Protein AF-A0A1U7ZTE2-F1 (afdb_monomer)

Organism: Nelumbo nucifera (NCBI:txid4432)

InterPro domains:
  IPR000877 Proteinase inhibitor I12, Bowman-Birk [PF00228] (48-67)
  IPR000877 Proteinase inhibitor I12, Bowman-Birk [PF00228] (74-97)
  IPR000877 Proteinase inhibitor I12, Bowman-Birk [SM00269] (48-101)
  IPR000877 Proteinase inhibitor I12, Bowman-Birk [cd00023] (48-101)
  IPR035995 Bowman-Birk type proteinase inhibitor [G3DSA:2.10.69.10] (40-112)
  IPR035995 Bowman-Birk type proteinase inhibitor [SSF57247] (46-107)

Radius of gyration: 23.49 Å; Cα contacts (8 Å, |Δi|>4): 127; chains: 1; bounding box: 62×50×37 Å

Mean predicted aligned error: 17.31 Å

Foldseek 3Di:
DPPVVVVVVVVVVVVVVVVDDDPDDDDPVVVCVVVVNDPDPPPQLPQAAADKDWDPDVLIKIFGPDWDLDHGPPQPDKDWDPDVSITIGRPDIDSDHGHHSPPPPVPPPDPDPPD

Secondary structure (DSSP, 8-state):
-HHHHHHHHHHHHHHHHHHS-------HHHHHHHHT-------------SSEEE-SSSS--EEE---BSS--TT-S-EEEESSSS-EEEE--EESS-PPP-----S--TTS-S--

Structure (mmCIF, N/CA/C/O backbone):
data_AF-A0A1U7ZTE2-F1
#
_entry.id   AF-A0A1U7ZTE2-F1
#
loop_
_atom_site.group_PDB
_atom_site.id
_atom_site.type_symbol
_atom_site.label_atom_id
_atom_site.label_alt_id
_atom_site.label_comp_id
_atom_site.label_asym_id
_atom_site.label_entity_id
_atom_site.label_seq_id
_atom_site.pdbx_PDB_ins_code
_atom_site.Cartn_x
_atom_site.Cartn_y
_atom_site.Cartn_z
_atom_site.occupancy
_atom_site.B_iso_or_equiv
_atom_site.auth_seq_id
_atom_site.auth_comp_id
_atom_site.auth_asym_id
_atom_site.auth_atom_id
_atom_site.pdbx_PDB_model_num
ATOM 1 N N . MET A 1 1 ? -31.830 37.481 14.692 1.00 47.06 1 MET A N 1
ATOM 2 C CA . MET A 1 1 ? -32.457 37.438 13.348 1.00 47.06 1 MET A CA 1
ATOM 3 C C . MET A 1 1 ? -31.486 37.087 12.212 1.00 47.06 1 MET A C 1
ATOM 5 O O . MET A 1 1 ? -31.952 36.529 11.235 1.00 47.06 1 MET A O 1
ATOM 9 N N . GLY A 1 2 ? -30.169 37.323 12.325 1.00 50.66 2 GLY A N 1
ATOM 10 C CA . GLY A 1 2 ? -29.227 37.174 11.198 1.00 50.66 2 GLY A CA 1
ATOM 11 C C . GLY A 1 2 ? -28.979 35.751 10.676 1.00 50.66 2 GLY A C 1
ATOM 12 O O . GLY A 1 2 ? -29.130 35.519 9.489 1.00 50.66 2 GLY A O 1
ATOM 13 N N . VAL A 1 3 ? -28.659 34.771 11.530 1.00 52.00 3 VAL A N 1
ATOM 14 C CA . VAL A 1 3 ? -28.198 33.441 11.057 1.00 52.00 3 VAL A CA 1
ATOM 15 C C . VAL A 1 3 ? -29.290 32.643 10.331 1.00 52.00 3 VAL A C 1
ATOM 17 O O . VAL A 1 3 ? -29.027 32.025 9.306 1.00 52.00 3 VAL A O 1
ATOM 20 N N . LYS A 1 4 ? -30.538 32.695 10.818 1.00 52.12 4 LYS A N 1
ATOM 21 C CA . LYS A 1 4 ? -31.677 32.020 10.171 1.00 52.12 4 LYS A CA 1
ATOM 22 C C . LYS A 1 4 ? -32.008 32.640 8.812 1.00 52.12 4 LYS A C 1
ATOM 24 O O . LYS A 1 4 ? -32.322 31.913 7.881 1.00 52.12 4 LYS A O 1
ATOM 29 N N . VAL A 1 5 ? -31.895 33.963 8.691 1.00 57.16 5 VAL A N 1
ATOM 30 C CA . VAL A 1 5 ? -32.112 34.677 7.425 1.00 57.16 5 VAL A CA 1
ATOM 31 C C . VAL A 1 5 ? -30.982 34.372 6.442 1.00 57.16 5 VAL A C 1
ATOM 33 O O . VAL A 1 5 ? -31.262 34.068 5.291 1.00 57.16 5 VAL A O 1
ATOM 36 N N . VAL A 1 6 ? -29.728 34.344 6.903 1.00 62.25 6 VAL A N 1
ATOM 37 C CA . VAL A 1 6 ? -28.570 33.962 6.076 1.00 62.25 6 VAL A CA 1
ATOM 38 C C . VAL A 1 6 ? -28.721 32.534 5.547 1.00 62.25 6 VAL A C 1
ATOM 40 O O . VAL A 1 6 ? -28.569 32.319 4.351 1.00 62.25 6 VAL A O 1
ATOM 43 N N . ALA A 1 7 ? -29.098 31.572 6.394 1.00 63.94 7 ALA A N 1
ATOM 44 C CA . ALA A 1 7 ? -29.313 30.191 5.959 1.00 63.94 7 ALA A CA 1
ATOM 45 C C . ALA A 1 7 ? -30.442 30.074 4.919 1.00 63.94 7 ALA A C 1
ATOM 47 O O . ALA A 1 7 ? -30.278 29.394 3.910 1.00 63.94 7 ALA A O 1
ATOM 48 N N . VAL A 1 8 ? -31.562 30.777 5.126 1.00 67.56 8 VAL A N 1
ATOM 49 C CA . VAL A 1 8 ? -32.690 30.789 4.179 1.00 67.56 8 VAL A CA 1
ATOM 50 C C . VAL A 1 8 ? -32.290 31.418 2.841 1.00 67.56 8 VAL A C 1
ATOM 52 O O . VAL A 1 8 ? -32.647 30.882 1.796 1.00 67.56 8 VAL A O 1
ATOM 55 N N . VAL A 1 9 ? -31.507 32.501 2.853 1.00 71.94 9 VAL A N 1
ATOM 56 C CA . VAL A 1 9 ? -31.013 33.162 1.633 1.00 71.94 9 VAL A CA 1
ATOM 57 C C . VAL A 1 9 ? -30.023 32.274 0.876 1.00 71.94 9 VAL A C 1
ATOM 59 O O . VAL A 1 9 ? -30.122 32.167 -0.344 1.00 71.94 9 VAL A O 1
ATOM 62 N N . VAL A 1 10 ? -29.113 31.589 1.576 1.00 70.94 10 VAL A N 1
ATOM 63 C CA . VAL A 1 10 ? -28.151 30.662 0.955 1.00 70.94 10 VAL A CA 1
ATOM 64 C C . VAL A 1 10 ? -28.871 29.470 0.327 1.00 70.94 10 VAL A C 1
ATOM 66 O O . VAL A 1 10 ? -28.607 29.141 -0.826 1.00 70.94 10 VAL A O 1
ATOM 69 N N . ILE A 1 11 ? -29.822 28.858 1.040 1.00 68.88 11 ILE A N 1
ATOM 70 C CA . ILE A 1 11 ? -30.612 27.738 0.508 1.00 68.88 11 ILE A CA 1
ATOM 71 C C . ILE A 1 11 ? -31.424 28.189 -0.713 1.00 68.88 11 ILE A C 1
ATOM 73 O O . ILE A 1 11 ? -31.419 27.501 -1.732 1.00 68.88 11 ILE A O 1
ATOM 77 N N . ALA A 1 12 ? -32.071 29.358 -0.653 1.00 66.31 12 ALA A N 1
ATOM 78 C CA . ALA A 1 12 ? -32.826 29.899 -1.782 1.00 66.31 12 ALA A CA 1
ATOM 79 C C . ALA A 1 12 ? -31.933 30.179 -3.006 1.00 66.31 12 ALA A C 1
ATOM 81 O O . ALA A 1 12 ? -32.331 29.876 -4.130 1.00 66.31 12 ALA A O 1
ATOM 82 N N . ALA A 1 13 ? -30.716 30.695 -2.796 1.00 67.88 13 ALA A N 1
ATOM 83 C CA . ALA A 1 13 ? -29.749 30.931 -3.866 1.00 67.88 13 ALA A CA 1
ATOM 84 C C . ALA A 1 13 ? -29.270 29.620 -4.514 1.00 67.88 13 ALA A C 1
ATOM 86 O O . ALA A 1 13 ? -29.211 29.540 -5.738 1.00 67.88 13 ALA A O 1
ATOM 87 N N . VAL A 1 14 ? -29.001 28.574 -3.723 1.00 67.50 14 VAL A N 1
ATOM 88 C CA . VAL A 1 14 ? -28.623 27.245 -4.243 1.00 67.50 14 VAL A CA 1
ATOM 89 C C . VAL A 1 14 ? -29.756 26.632 -5.069 1.00 67.50 14 VAL A C 1
ATOM 91 O O . VAL A 1 14 ? -29.516 26.157 -6.175 1.00 67.50 14 VAL A O 1
ATOM 94 N N . VAL A 1 15 ? -31.001 26.698 -4.586 1.00 65.50 15 VAL A N 1
ATOM 95 C CA . VAL A 1 15 ? -32.171 26.163 -5.309 1.00 65.50 15 VAL A CA 1
ATOM 96 C C . VAL A 1 15 ? -32.412 26.904 -6.631 1.00 65.50 15 VAL A C 1
ATOM 98 O O . VAL A 1 15 ? -32.765 26.272 -7.627 1.00 65.50 15 VAL A O 1
ATOM 101 N N . ALA A 1 16 ? -32.175 28.219 -6.678 1.00 63.84 16 ALA A N 1
ATOM 102 C CA . ALA A 1 16 ? -32.296 29.003 -7.908 1.00 63.84 16 ALA A CA 1
ATOM 103 C C . ALA A 1 16 ? -31.256 28.603 -8.973 1.00 63.84 16 ALA A C 1
ATOM 105 O O . ALA A 1 16 ? -31.579 28.583 -10.160 1.00 63.84 16 ALA A O 1
ATOM 106 N N . ILE A 1 17 ? -30.04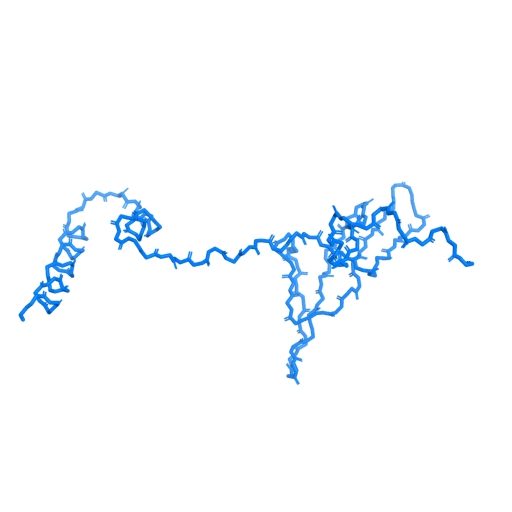0 28.229 -8.558 1.00 61.91 17 ILE A N 1
ATOM 107 C CA . ILE A 1 17 ? -28.978 27.764 -9.467 1.00 61.91 17 ILE A CA 1
ATOM 108 C C . ILE A 1 17 ? -29.361 26.426 -10.125 1.00 61.91 17 ILE A C 1
ATOM 110 O O . ILE A 1 17 ? -29.034 26.201 -11.285 1.00 61.91 17 ILE A O 1
ATOM 114 N N . CYS A 1 18 ? -30.110 25.558 -9.438 1.00 57.66 18 CYS A N 1
ATOM 115 C CA . CYS A 1 18 ? -30.522 24.253 -9.972 1.00 57.66 18 CYS A CA 1
ATOM 116 C C . CYS A 1 18 ? -31.678 24.322 -10.989 1.00 57.66 18 CYS A C 1
ATOM 118 O O . CYS A 1 18 ? -31.881 23.371 -11.739 1.00 57.66 18 CYS A O 1
ATOM 120 N N . ALA A 1 19 ? -32.451 25.414 -11.008 1.00 57.56 19 ALA A N 1
ATOM 121 C CA . ALA A 1 19 ? -33.624 25.566 -11.876 1.00 57.56 19 ALA A CA 1
ATOM 122 C C . ALA A 1 19 ? -33.310 26.228 -13.234 1.00 57.56 19 ALA A C 1
ATOM 124 O O . ALA A 1 19 ? -34.135 26.182 -14.147 1.00 57.56 19 ALA A O 1
ATOM 125 N N . GLY A 1 20 ? -32.128 26.836 -13.382 1.00 55.25 20 GLY A N 1
ATOM 126 C CA . GLY A 1 20 ? -31.637 27.377 -14.647 1.00 55.25 20 GLY A CA 1
ATOM 127 C C . GLY A 1 20 ? -30.857 26.315 -15.411 1.00 55.25 20 GLY A C 1
ATOM 128 O O . GLY A 1 20 ? -29.722 26.017 -15.061 1.00 55.25 20 GLY A O 1
ATOM 129 N N . GLY A 1 21 ? -31.458 25.732 -16.448 1.00 54.75 21 GLY A N 1
ATOM 130 C CA . GLY A 1 21 ? -30.797 24.759 -17.316 1.00 54.75 21 GLY A CA 1
ATOM 131 C C . GLY A 1 21 ? -29.593 25.361 -18.045 1.00 54.75 21 GLY A C 1
ATOM 132 O O . GLY A 1 21 ? -29.732 25.933 -19.122 1.00 54.75 21 GLY A O 1
ATOM 133 N N . ALA A 1 22 ? -28.413 25.201 -17.462 1.00 51.09 22 ALA A N 1
ATOM 134 C CA . ALA A 1 22 ? -27.131 25.212 -18.144 1.00 51.09 22 ALA A CA 1
ATOM 135 C C . ALA A 1 22 ? -26.314 24.065 -17.542 1.00 51.09 22 ALA A C 1
ATOM 137 O O . ALA A 1 22 ? -26.231 23.947 -16.321 1.00 51.09 22 ALA A O 1
ATOM 138 N N . ASP A 1 23 ? -25.753 23.207 -18.395 1.00 48.88 23 ASP A N 1
ATOM 139 C CA . ASP A 1 23 ? -24.939 22.032 -18.050 1.00 48.88 23 ASP A CA 1
ATOM 140 C C . ASP A 1 23 ? -23.580 22.462 -17.443 1.00 48.88 23 ASP A C 1
ATOM 142 O O . ASP A 1 23 ? -22.502 22.256 -17.999 1.00 48.88 23 ASP A O 1
ATOM 146 N N . GLY A 1 24 ? -23.629 23.169 -16.313 1.00 52.12 24 GLY A N 1
ATOM 147 C CA . GLY A 1 24 ? -22.483 23.633 -15.549 1.00 52.12 24 GLY A CA 1
ATOM 148 C C . GLY A 1 24 ? -22.291 22.735 -14.339 1.00 52.12 24 GLY A C 1
ATOM 149 O O . GLY A 1 24 ? -23.058 22.799 -13.380 1.00 52.12 24 GLY A O 1
ATOM 150 N N . ARG A 1 25 ? -21.260 21.888 -14.364 1.00 58.25 25 ARG A N 1
ATOM 151 C CA . ARG A 1 25 ? -20.824 21.155 -13.171 1.00 58.25 25 ARG A CA 1
ATOM 152 C C . ARG A 1 25 ? -20.371 22.180 -12.132 1.00 58.25 25 ARG A C 1
ATOM 154 O O . ARG A 1 25 ? -19.388 22.878 -12.340 1.00 58.25 25 ARG A O 1
ATOM 161 N N . VAL A 1 26 ? -21.120 22.306 -11.043 1.00 53.31 26 VAL A N 1
ATOM 162 C CA . VAL A 1 26 ? -20.748 23.153 -9.909 1.00 53.31 26 VAL A CA 1
ATOM 163 C C . VAL A 1 26 ? -19.783 22.386 -9.011 1.00 53.31 26 VAL A C 1
ATOM 165 O O . VAL A 1 26 ? -20.184 21.486 -8.273 1.00 53.31 26 VAL A O 1
ATOM 168 N N . ASP A 1 27 ? -18.499 22.733 -9.077 1.00 57.97 27 ASP A N 1
ATOM 169 C CA . ASP A 1 27 ? -17.492 22.236 -8.143 1.00 57.97 27 ASP A CA 1
ATOM 170 C C . ASP A 1 27 ? -17.791 22.782 -6.737 1.00 57.97 27 ASP A C 1
ATOM 172 O O . ASP A 1 27 ? -17.596 23.960 -6.430 1.00 57.97 27 ASP A O 1
ATOM 176 N N . MET A 1 28 ? -18.302 21.904 -5.869 1.00 62.38 28 MET A N 1
ATOM 177 C CA . MET A 1 28 ? -18.656 22.195 -4.471 1.00 62.38 28 MET A CA 1
ATOM 178 C C . MET A 1 28 ? -17.519 22.919 -3.726 1.00 62.38 28 MET A C 1
ATOM 180 O O . MET A 1 28 ? -17.759 23.810 -2.912 1.00 62.38 28 MET A O 1
ATOM 184 N N . SER A 1 29 ? -16.270 22.579 -4.042 1.00 62.56 29 SER A N 1
ATOM 185 C CA . SER A 1 29 ? -15.051 23.154 -3.470 1.00 62.56 29 SER A CA 1
ATOM 186 C C . SER A 1 29 ? -14.930 24.671 -3.693 1.00 62.56 29 SER A C 1
ATOM 188 O O . SER A 1 29 ? -14.480 25.380 -2.793 1.00 62.56 29 SER A O 1
ATOM 190 N N . SER A 1 30 ? -15.382 25.199 -4.836 1.00 61.44 30 SER A N 1
ATOM 191 C CA . SER A 1 30 ? -15.325 26.637 -5.157 1.00 61.44 30 SER A CA 1
ATOM 192 C C . SER A 1 30 ? -16.300 27.465 -4.310 1.00 61.44 30 SER A C 1
ATOM 194 O O . SER A 1 30 ? -15.981 28.571 -3.861 1.00 61.44 30 SER A O 1
ATOM 196 N N . PHE A 1 31 ? -17.485 26.912 -4.043 1.00 64.38 31 PHE A N 1
ATOM 197 C CA . PHE A 1 31 ? -18.486 27.537 -3.177 1.00 64.38 31 PHE A CA 1
ATOM 198 C C . PHE A 1 31 ? -18.055 27.508 -1.711 1.00 64.38 31 PHE A C 1
ATOM 200 O O . PHE A 1 31 ? -18.163 28.517 -1.013 1.00 64.38 31 PHE A O 1
ATOM 207 N N . LEU A 1 32 ? -17.506 26.381 -1.253 1.00 64.81 32 LEU A N 1
ATOM 208 C CA . LEU A 1 32 ? -16.995 26.245 0.112 1.00 64.81 32 LEU A CA 1
ATOM 209 C C . LEU A 1 32 ? -15.822 27.197 0.382 1.00 64.81 32 LEU A C 1
ATOM 211 O O . LEU A 1 32 ? -15.787 27.823 1.443 1.00 64.81 32 LEU A O 1
ATOM 215 N N . GLY A 1 33 ? -14.934 27.390 -0.600 1.00 60.41 33 GLY A N 1
ATOM 216 C CA . GLY A 1 33 ? -13.865 28.390 -0.533 1.00 60.41 33 GLY A CA 1
ATOM 217 C C . GLY A 1 33 ? -14.394 29.819 -0.370 1.00 60.41 33 GLY A C 1
ATOM 218 O O . GLY A 1 33 ? -13.862 30.588 0.426 1.00 60.41 33 GLY A O 1
ATOM 219 N N . SER A 1 34 ? -15.493 30.153 -1.052 1.00 59.97 34 SER A N 1
ATOM 220 C CA . SER A 1 34 ? -16.115 31.487 -1.002 1.00 59.97 34 SER A CA 1
ATOM 221 C C . SER A 1 34 ? -16.843 31.776 0.321 1.00 59.97 34 SER A C 1
ATOM 223 O O . SER A 1 34 ? -16.966 32.933 0.714 1.00 59.97 34 SER A O 1
ATOM 225 N N . VAL A 1 35 ? -17.316 30.737 1.024 1.00 65.12 35 VAL A N 1
ATOM 226 C CA . VAL A 1 35 ? -18.001 30.841 2.334 1.00 65.12 35 VAL A CA 1
ATOM 227 C C . VAL A 1 35 ? -17.045 30.550 3.508 1.00 65.12 35 VAL A C 1
ATOM 229 O O . VAL A 1 35 ? -17.437 30.611 4.672 1.00 65.12 35 VAL A O 1
ATOM 232 N N . GLY A 1 36 ? -15.766 30.278 3.231 1.00 55.31 36 GLY A N 1
ATOM 233 C CA . GLY A 1 36 ? -14.748 30.034 4.257 1.00 55.31 36 GLY A CA 1
ATOM 234 C C . GLY A 1 36 ? -14.912 28.699 4.990 1.00 55.31 36 GLY A C 1
ATOM 235 O O . GLY A 1 36 ? -14.453 28.560 6.124 1.00 55.31 36 GLY A O 1
ATOM 236 N N . ILE A 1 37 ? -15.565 27.713 4.367 1.00 61.12 37 ILE A N 1
ATOM 237 C CA . ILE A 1 37 ? -15.674 26.357 4.910 1.00 61.12 37 ILE A CA 1
ATOM 238 C C . ILE A 1 37 ? -14.444 25.566 4.459 1.00 61.12 37 ILE A C 1
ATOM 240 O O . ILE A 1 37 ? -14.310 25.218 3.287 1.00 61.12 37 ILE A O 1
ATOM 244 N N . GLN A 1 38 ? -13.550 25.255 5.398 1.00 60.94 38 GLN A N 1
ATOM 245 C CA . GLN A 1 38 ? -12.422 24.360 5.146 1.00 60.94 38 GLN A CA 1
ATOM 246 C C . GLN A 1 38 ? -12.891 22.905 5.229 1.00 60.94 38 GLN A C 1
ATOM 248 O O . GLN A 1 38 ? -12.987 22.326 6.311 1.00 60.94 38 GLN A O 1
ATOM 253 N N . VAL A 1 39 ? -13.197 22.302 4.080 1.00 57.97 39 VAL A N 1
ATOM 254 C CA . VAL A 1 39 ? -13.252 20.840 3.980 1.00 57.97 39 VAL A CA 1
ATOM 255 C C . VAL A 1 39 ? -11.810 20.372 3.933 1.00 57.97 39 VAL A C 1
ATOM 257 O O . VAL A 1 39 ? -11.109 20.633 2.962 1.00 57.97 39 VAL A O 1
ATOM 260 N N . GLY A 1 40 ? -11.353 19.757 5.023 1.00 52.09 40 GLY A N 1
ATOM 261 C CA . GLY A 1 40 ? -10.005 19.217 5.108 1.00 52.09 40 GLY A CA 1
ATOM 262 C C . GLY A 1 40 ? -9.774 18.229 3.973 1.00 52.09 40 GLY A C 1
ATOM 263 O O . GLY A 1 40 ? -10.316 17.121 3.994 1.00 52.09 40 GLY A O 1
ATOM 264 N N . ASP A 1 41 ? -8.974 18.643 2.993 1.00 49.91 41 ASP A N 1
ATOM 265 C CA . ASP A 1 41 ? -8.327 17.726 2.073 1.00 49.91 41 ASP A CA 1
ATOM 266 C C . ASP A 1 41 ? -7.516 16.785 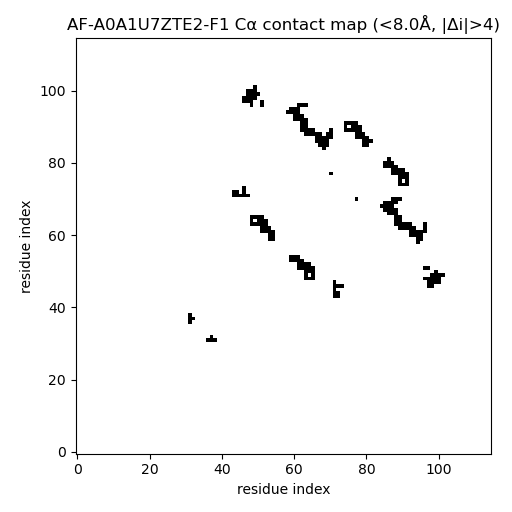2.954 1.00 49.91 41 ASP A C 1
ATOM 268 O O . ASP A 1 41 ? -6.592 17.208 3.656 1.00 49.91 41 ASP A O 1
ATOM 272 N N . LYS A 1 42 ? -7.931 15.517 3.011 1.00 45.59 42 LYS A N 1
ATOM 273 C CA . LYS A 1 42 ? -7.134 14.494 3.676 1.00 45.59 42 LYS A CA 1
ATOM 274 C C . LYS A 1 42 ? -5.807 14.535 2.943 1.00 45.59 42 LYS A C 1
ATOM 276 O O . LYS A 1 42 ? -5.779 14.217 1.756 1.00 45.59 42 LYS A O 1
ATOM 281 N N . THR A 1 43 ? -4.758 14.998 3.620 1.00 46.38 43 THR A N 1
ATOM 282 C CA . THR A 1 43 ? -3.397 14.977 3.099 1.00 46.38 43 THR A CA 1
ATOM 283 C C . THR A 1 43 ? -3.219 13.618 2.446 1.00 46.38 43 THR A C 1
ATOM 285 O O . THR A 1 43 ? -3.411 12.593 3.099 1.00 46.38 43 THR A O 1
ATOM 288 N N . SER A 1 44 ? -3.006 13.599 1.129 1.00 48.09 44 SER A N 1
ATOM 289 C CA . SER A 1 44 ? -2.701 12.365 0.419 1.00 48.09 44 SER A CA 1
ATOM 290 C C . SER A 1 44 ? -1.446 11.836 1.088 1.00 48.09 44 SER A C 1
ATOM 292 O O . SER A 1 44 ? -0.363 12.346 0.818 1.00 48.09 44 SER A O 1
ATOM 294 N N . SER A 1 45 ? -1.613 10.908 2.033 1.00 58.78 45 SER A N 1
ATOM 295 C CA . SER A 1 45 ? -0.522 10.297 2.773 1.00 58.78 45 SER A CA 1
ATOM 296 C C . SER A 1 45 ? 0.454 9.810 1.717 1.00 58.78 45 SER A C 1
ATOM 298 O O . SER A 1 45 ? 0.055 8.990 0.881 1.00 58.78 45 SER A O 1
ATOM 300 N N . GLU A 1 46 ? 1.656 10.390 1.681 1.00 70.88 46 GLU A N 1
ATOM 301 C CA . GLU A 1 46 ? 2.683 9.994 0.722 1.00 70.88 46 GLU A CA 1
ATOM 302 C C . GLU A 1 46 ? 2.759 8.465 0.713 1.00 70.88 46 GLU A C 1
ATOM 304 O O . GLU A 1 46 ? 2.707 7.820 1.764 1.00 70.88 46 GLU A O 1
ATOM 309 N N . ALA A 1 47 ? 2.759 7.876 -0.483 1.00 83.81 47 ALA A N 1
ATOM 310 C CA . ALA A 1 47 ? 2.793 6.429 -0.606 1.00 83.81 47 ALA A CA 1
ATOM 311 C C . ALA A 1 47 ? 4.120 5.933 -0.019 1.00 83.81 47 ALA A C 1
ATOM 313 O O . ALA A 1 47 ? 5.186 6.238 -0.547 1.00 83.81 47 ALA A O 1
ATOM 314 N N . CYS A 1 48 ? 4.033 5.201 1.086 1.00 90.12 48 CYS A N 1
ATOM 315 C CA . CYS A 1 48 ? 5.169 4.689 1.838 1.00 90.12 48 CYS A CA 1
ATOM 316 C C . CYS A 1 48 ? 4.967 3.190 2.116 1.00 90.12 48 CYS A C 1
ATOM 318 O O . CYS A 1 48 ? 3.824 2.710 2.157 1.00 90.12 48 CYS A O 1
ATOM 320 N N . CYS A 1 49 ? 6.059 2.451 2.311 1.00 91.44 49 CYS A N 1
ATOM 321 C CA . CYS A 1 49 ? 6.036 1.023 2.617 1.00 91.44 49 CYS A CA 1
ATOM 322 C C . CYS A 1 49 ? 7.212 0.622 3.518 1.00 91.44 49 CYS A C 1
ATOM 324 O O . CYS A 1 49 ? 8.365 0.748 3.109 1.00 91.44 49 CYS A O 1
ATOM 326 N N . ASP A 1 50 ? 6.936 0.089 4.708 1.00 90.88 50 ASP A N 1
ATOM 327 C CA . ASP A 1 50 ? 7.980 -0.385 5.629 1.00 90.88 50 ASP A CA 1
ATOM 328 C C . ASP A 1 50 ? 8.498 -1.774 5.231 1.00 90.88 50 ASP A C 1
ATOM 330 O O . ASP A 1 50 ? 9.697 -2.054 5.280 1.00 90.88 50 ASP A O 1
ATOM 334 N N . THR A 1 51 ? 7.593 -2.653 4.800 1.00 92.62 51 THR A N 1
ATOM 335 C CA . THR A 1 51 ? 7.894 -4.039 4.439 1.00 92.62 51 THR A CA 1
ATOM 336 C C . THR A 1 51 ? 7.653 -4.263 2.953 1.00 92.62 51 THR A C 1
ATOM 338 O O . THR A 1 51 ? 6.543 -4.579 2.523 1.00 92.62 51 THR A O 1
ATOM 341 N N . CYS A 1 52 ? 8.708 -4.150 2.149 1.00 93.69 52 CYS A N 1
ATOM 342 C CA . CYS A 1 52 ? 8.650 -4.413 0.713 1.00 93.69 52 CYS A CA 1
ATOM 343 C C . CYS A 1 52 ? 9.300 -5.756 0.351 1.00 93.69 52 CYS A C 1
ATOM 345 O O . CYS A 1 52 ? 10.415 -6.056 0.779 1.00 93.69 52 CYS A O 1
ATOM 347 N N . TYR A 1 53 ? 8.628 -6.552 -0.485 1.00 95.00 53 TYR A N 1
ATOM 348 C CA . TYR A 1 53 ? 9.170 -7.805 -1.018 1.00 95.00 53 TYR A CA 1
ATOM 349 C C . TYR A 1 53 ? 9.265 -7.761 -2.534 1.00 95.00 53 TYR A C 1
ATOM 351 O O . TYR A 1 53 ? 8.270 -7.477 -3.196 1.00 95.00 53 TYR A O 1
ATOM 359 N N . CYS A 1 54 ? 10.423 -8.148 -3.069 1.00 96.00 54 CYS A N 1
ATOM 360 C CA . CYS A 1 54 ? 10.677 -8.221 -4.504 1.00 96.00 54 CYS A CA 1
ATOM 361 C C . CYS A 1 54 ? 11.096 -9.624 -4.952 1.00 96.00 54 CYS A C 1
ATOM 363 O O . CYS A 1 54 ? 11.772 -10.358 -4.226 1.00 96.00 54 CYS A O 1
ATOM 365 N N . THR A 1 55 ? 10.733 -9.986 -6.181 1.00 95.56 55 THR A N 1
ATOM 366 C CA . THR A 1 55 ? 11.273 -11.164 -6.865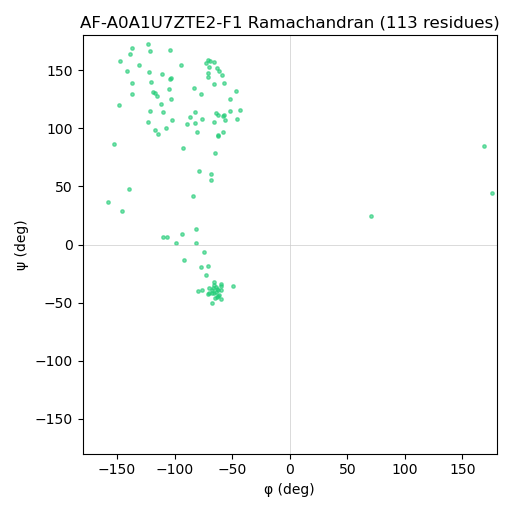 1.00 95.56 55 THR A CA 1
ATOM 367 C C . THR A 1 55 ? 12.738 -10.948 -7.249 1.00 95.56 55 THR A C 1
ATOM 369 O O . THR A 1 55 ? 13.177 -9.831 -7.510 1.00 95.56 55 THR A O 1
ATOM 372 N N . LYS A 1 56 ? 13.505 -12.039 -7.356 1.00 93.88 56 LYS A N 1
ATOM 373 C CA . LYS A 1 56 ? 14.893 -12.024 -7.854 1.00 93.88 56 LYS A CA 1
ATOM 374 C C . LYS A 1 56 ? 14.960 -12.072 -9.394 1.00 93.88 56 LYS A C 1
ATOM 376 O O . LYS A 1 56 ? 15.750 -12.828 -9.951 1.00 93.88 56 LYS A O 1
ATOM 381 N N . SER A 1 57 ? 14.087 -11.335 -10.081 1.00 93.56 57 SER A N 1
ATOM 382 C CA . SER A 1 57 ? 14.035 -11.235 -11.552 1.00 93.56 57 SER A CA 1
ATOM 383 C C . SER A 1 57 ? 14.628 -9.909 -12.045 1.00 93.56 57 SER A C 1
ATOM 385 O O . SER A 1 57 ? 14.834 -8.995 -11.252 1.00 93.56 57 SER A O 1
ATOM 38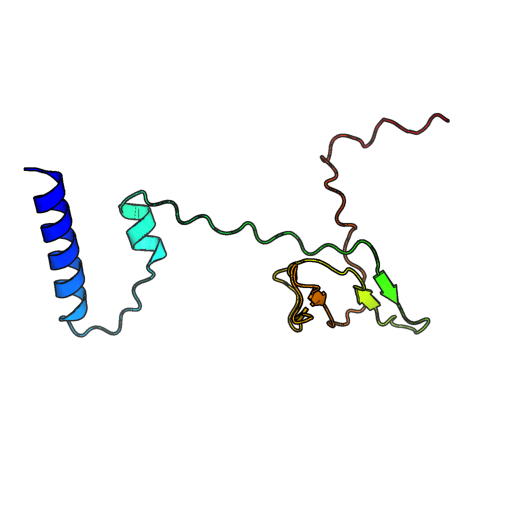7 N N . ASN A 1 58 ? 14.884 -9.789 -13.353 1.00 90.38 58 ASN A N 1
ATOM 388 C CA . ASN A 1 58 ? 15.292 -8.533 -13.988 1.00 90.38 58 ASN A CA 1
ATOM 389 C C . ASN A 1 58 ? 14.311 -8.172 -15.127 1.00 90.38 58 ASN A C 1
ATOM 391 O O . ASN A 1 58 ? 14.365 -8.830 -16.169 1.00 90.38 58 ASN A O 1
ATOM 395 N N . PRO A 1 59 ? 13.415 -7.180 -14.956 1.00 89.88 59 PRO A N 1
ATOM 396 C CA . PRO A 1 59 ? 13.257 -6.316 -13.780 1.00 89.88 59 PRO A CA 1
ATOM 397 C C . PRO A 1 59 ? 12.630 -7.045 -12.569 1.00 89.88 59 PRO A C 1
ATOM 399 O O . PRO A 1 59 ? 11.942 -8.061 -12.740 1.00 89.88 59 PRO A O 1
ATOM 402 N N . PRO A 1 60 ? 12.862 -6.557 -11.337 1.00 94.81 60 PRO A N 1
ATOM 403 C CA . PRO A 1 60 ? 12.223 -7.101 -10.145 1.00 94.81 60 PRO A CA 1
ATOM 404 C C . PRO A 1 60 ? 10.735 -6.739 -10.124 1.00 94.81 60 PRO A C 1
ATOM 406 O O . PRO A 1 60 ? 10.335 -5.673 -10.588 1.00 94.81 60 PRO A O 1
ATOM 409 N N . ILE A 1 61 ? 9.915 -7.623 -9.562 1.00 95.50 61 ILE A N 1
ATOM 410 C CA . ILE A 1 61 ? 8.501 -7.372 -9.279 1.00 95.50 61 ILE A CA 1
ATOM 411 C C . ILE A 1 61 ? 8.367 -7.284 -7.763 1.00 95.50 61 ILE A C 1
ATOM 413 O O . ILE A 1 61 ? 8.595 -8.262 -7.051 1.00 95.50 61 ILE A O 1
ATOM 417 N N . CYS A 1 62 ? 8.027 -6.099 -7.285 1.00 95.00 62 CYS A N 1
ATOM 418 C CA . CYS A 1 62 ? 7.956 -5.699 -5.892 1.00 95.00 62 CYS A CA 1
ATOM 419 C C . CYS A 1 62 ? 6.510 -5.469 -5.450 1.00 95.00 62 CYS A C 1
ATOM 421 O O . CYS A 1 62 ? 5.678 -4.996 -6.222 1.00 95.00 62 CYS A O 1
ATOM 423 N N . ARG A 1 63 ? 6.214 -5.777 -4.189 1.00 93.94 63 ARG A N 1
ATOM 424 C CA . ARG A 1 63 ? 4.919 -5.519 -3.548 1.00 93.94 63 ARG A CA 1
ATOM 425 C C . ARG A 1 63 ? 5.116 -5.072 -2.108 1.00 93.94 63 ARG A C 1
ATOM 427 O O . ARG A 1 63 ? 6.047 -5.533 -1.441 1.00 93.94 63 ARG A O 1
ATOM 434 N N . CYS A 1 64 ? 4.207 -4.235 -1.623 1.00 94.62 64 CYS A N 1
ATOM 435 C CA . CYS A 1 64 ? 4.172 -3.862 -0.217 1.00 94.62 64 CYS A CA 1
ATOM 436 C C . CY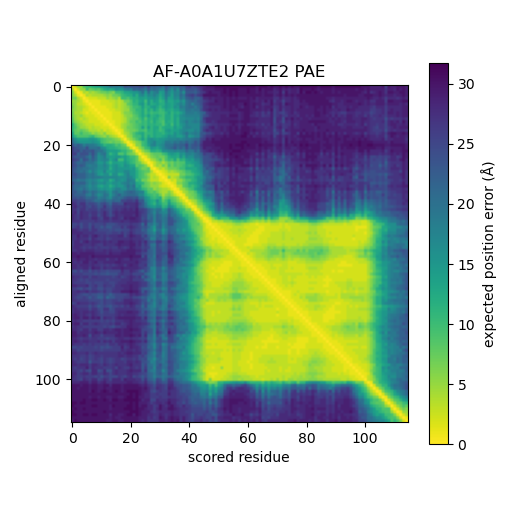S A 1 64 ? 3.420 -4.918 0.602 1.00 94.62 64 CYS A C 1
ATOM 438 O O . CYS A 1 64 ? 2.358 -5.391 0.197 1.00 94.62 64 CYS A O 1
ATOM 440 N N . ALA A 1 65 ? 3.972 -5.309 1.744 1.00 93.44 65 ALA A N 1
ATOM 441 C CA . ALA A 1 65 ? 3.377 -6.283 2.655 1.00 93.44 65 ALA A CA 1
ATOM 442 C C . ALA A 1 65 ? 2.886 -5.670 3.968 1.00 93.44 65 ALA A C 1
ATOM 444 O O . ALA A 1 65 ? 2.438 -6.412 4.842 1.00 93.44 65 ALA A O 1
ATOM 445 N N . ASP A 1 66 ? 2.928 -4.345 4.085 1.00 92.69 66 ASP A N 1
ATOM 446 C CA . ASP A 1 66 ? 2.386 -3.636 5.234 1.00 92.69 66 ASP A CA 1
ATOM 447 C C . ASP A 1 66 ? 0.901 -3.949 5.433 1.00 92.69 66 ASP A C 1
ATOM 449 O O . ASP A 1 66 ? 0.112 -3.980 4.482 1.00 92.69 66 ASP A O 1
ATOM 453 N N . ILE A 1 67 ? 0.528 -4.131 6.697 1.00 92.56 67 ILE A N 1
ATOM 454 C CA . ILE A 1 67 ? -0.859 -4.257 7.131 1.00 92.56 67 ILE A CA 1
ATOM 455 C C . ILE A 1 67 ? -1.193 -3.017 7.951 1.00 92.56 67 ILE A C 1
ATOM 457 O O . ILE A 1 67 ? -0.537 -2.732 8.952 1.00 92.56 67 ILE A O 1
ATOM 461 N N . LYS A 1 68 ? -2.201 -2.270 7.509 1.00 91.25 68 LYS A N 1
ATOM 462 C CA . LYS A 1 68 ? -2.645 -1.008 8.117 1.00 91.25 68 LYS A CA 1
ATOM 463 C C . LYS A 1 68 ? -4.165 -0.977 8.182 1.00 91.25 68 LYS A C 1
ATOM 465 O O . LYS A 1 68 ? -4.826 -1.796 7.558 1.00 91.25 68 LYS A O 1
ATOM 470 N N . GLU A 1 69 ? -4.737 -0.014 8.892 1.00 91.19 69 GLU A N 1
ATOM 471 C CA . GLU A 1 69 ? -6.198 0.166 8.918 1.00 91.19 69 GLU A CA 1
ATOM 472 C C . GLU A 1 69 ? -6.759 0.698 7.589 1.00 91.19 69 GLU A C 1
ATOM 474 O O . GLU A 1 69 ? -7.949 0.569 7.314 1.00 91.19 69 GLU A O 1
ATOM 479 N N . TYR A 1 70 ? -5.900 1.283 6.749 1.00 89.19 70 TYR A N 1
ATOM 480 C CA . TYR A 1 70 ? -6.245 1.854 5.450 1.00 89.19 70 TYR A CA 1
ATOM 481 C C . TYR A 1 70 ? -5.090 1.699 4.452 1.00 89.19 70 TYR A C 1
ATOM 483 O O . TYR A 1 70 ? -3.929 1.557 4.836 1.00 89.19 70 TYR A O 1
ATOM 491 N N . CYS A 1 71 ? -5.404 1.753 3.157 1.00 90.75 71 CYS A N 1
ATOM 492 C CA . CYS A 1 71 ? -4.402 1.804 2.091 1.00 90.75 71 CYS A CA 1
ATOM 493 C C . CYS A 1 71 ? -4.097 3.249 1.671 1.00 90.75 71 CYS A C 1
ATOM 495 O O . CYS A 1 71 ? -4.942 4.134 1.802 1.00 90.75 71 CYS A O 1
ATOM 497 N N . HIS A 1 72 ? -2.894 3.483 1.135 1.00 86.44 72 HIS A N 1
ATOM 498 C CA . HIS A 1 72 ? -2.501 4.785 0.589 1.00 86.44 72 HIS A CA 1
ATOM 499 C C . HIS A 1 72 ? -3.267 5.112 -0.706 1.00 86.44 72 HIS A C 1
ATOM 501 O O . HIS A 1 72 ? -3.719 4.214 -1.416 1.00 86.44 72 HIS A O 1
ATOM 507 N N . SER A 1 73 ? -3.360 6.397 -1.058 1.00 85.31 73 SER A N 1
ATOM 508 C CA . SER A 1 73 ? -4.112 6.882 -2.230 1.00 85.31 73 SER A CA 1
ATOM 509 C C . SER A 1 73 ? -3.624 6.304 -3.564 1.00 85.31 73 SER A C 1
ATOM 511 O O . SER A 1 73 ? -4.422 6.058 -4.462 1.00 85.31 73 SER A O 1
ATOM 513 N N . ALA A 1 74 ? -2.318 6.055 -3.693 1.00 87.00 74 ALA A N 1
ATOM 514 C CA . ALA A 1 74 ? -1.746 5.447 -4.896 1.00 87.00 74 ALA A CA 1
ATOM 515 C C . ALA A 1 74 ? -2.018 3.932 -5.043 1.00 87.00 74 ALA A C 1
ATOM 517 O O . ALA A 1 74 ? -1.662 3.367 -6.074 1.00 87.00 74 ALA A O 1
ATOM 518 N N . CYS A 1 75 ? -2.616 3.274 -4.041 1.00 91.81 75 CYS A N 1
ATOM 519 C CA . CYS A 1 75 ? -2.919 1.848 -4.092 1.00 91.81 75 CYS A CA 1
ATOM 520 C C . CYS A 1 75 ? -4.228 1.632 -4.854 1.00 91.81 75 CYS A C 1
ATOM 522 O O . CYS A 1 75 ? -5.299 2.024 -4.387 1.00 91.81 75 CYS A O 1
ATOM 524 N N . LYS A 1 76 ? -4.158 0.988 -6.017 1.00 92.00 76 LYS A N 1
ATOM 525 C CA . LYS A 1 76 ? -5.319 0.678 -6.858 1.00 92.00 76 LYS A CA 1
ATOM 526 C C . LYS A 1 76 ? -6.122 -0.485 -6.292 1.00 92.00 76 LYS A C 1
ATOM 528 O O . LYS A 1 76 ? -7.350 -0.468 -6.357 1.00 92.00 76 LYS A O 1
ATOM 533 N N . GLN A 1 77 ? -5.441 -1.494 -5.756 1.00 93.44 77 GLN A N 1
ATOM 534 C CA . GLN A 1 77 ? -6.061 -2.688 -5.200 1.00 93.44 77 GLN A CA 1
ATOM 535 C C . GLN A 1 77 ? -5.756 -2.807 -3.707 1.00 93.44 77 GLN A C 1
ATOM 537 O O . GLN A 1 77 ? -4.708 -3.299 -3.288 1.00 93.44 77 GLN A O 1
ATOM 542 N N . CYS A 1 78 ? -6.717 -2.377 -2.894 1.00 94.56 78 CYS A N 1
ATOM 543 C CA . CYS A 1 78 ? -6.682 -2.512 -1.444 1.00 94.56 78 CYS A CA 1
ATOM 544 C C . CYS A 1 78 ? -7.597 -3.656 -1.002 1.00 94.56 78 CYS A C 1
ATOM 546 O O . CYS A 1 78 ? -8.786 -3.657 -1.325 1.00 94.56 78 CYS A O 1
ATOM 548 N N . ILE A 1 79 ? -7.058 -4.616 -0.254 1.00 95.12 79 ILE A N 1
ATOM 549 C CA . ILE A 1 79 ? -7.835 -5.724 0.312 1.00 95.12 79 ILE A CA 1
ATOM 550 C C . ILE A 1 79 ? -7.811 -5.606 1.829 1.00 95.12 79 ILE A C 1
ATOM 552 O O . ILE A 1 79 ? -6.734 -5.537 2.416 1.00 95.12 79 ILE A O 1
ATOM 556 N N . CYS A 1 80 ? -8.987 -5.635 2.453 1.00 96.31 80 CYS A N 1
ATOM 557 C CA . CYS A 1 80 ? -9.147 -5.551 3.900 1.00 96.31 80 CYS A CA 1
ATOM 558 C C . CYS A 1 80 ? -9.850 -6.786 4.460 1.00 96.31 80 CYS A C 1
ATOM 560 O O . CYS A 1 80 ? -10.819 -7.278 3.878 1.00 96.31 80 CYS A O 1
ATOM 562 N N . ALA A 1 81 ? -9.389 -7.261 5.614 1.00 95.50 81 ALA A N 1
ATOM 563 C CA . ALA A 1 81 ? -10.124 -8.228 6.413 1.00 95.50 81 ALA A CA 1
ATOM 564 C C . ALA A 1 81 ? -11.350 -7.564 7.060 1.00 95.50 81 ALA A C 1
ATOM 566 O O . ALA A 1 81 ? -11.289 -6.4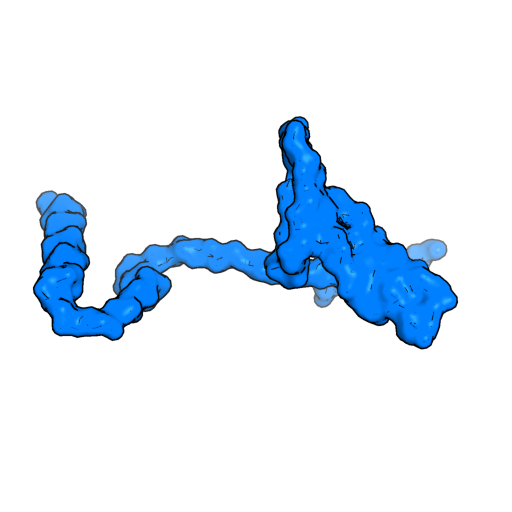14 7.499 1.00 95.50 81 ALA A O 1
ATOM 567 N N . LEU A 1 82 ? -12.449 -8.314 7.168 1.00 94.06 82 LEU A N 1
ATOM 568 C CA . LEU A 1 82 ? -13.656 -7.906 7.892 1.00 94.06 82 LEU A CA 1
ATOM 569 C C . LEU A 1 82 ? -13.463 -8.104 9.407 1.00 94.06 82 LEU A C 1
ATOM 571 O O . LEU A 1 82 ? -14.128 -8.928 10.030 1.00 94.06 82 LEU A O 1
ATOM 575 N N . SER A 1 83 ? -12.503 -7.380 9.982 1.00 94.69 83 SER A N 1
ATOM 576 C CA . SER A 1 83 ? -12.166 -7.377 11.410 1.00 94.69 83 SER A CA 1
ATOM 577 C C . SER A 1 83 ? -12.293 -5.973 12.005 1.00 94.69 83 SER A C 1
ATOM 579 O O . SER A 1 83 ? -12.368 -4.986 11.276 1.00 94.69 83 SER A O 1
ATOM 581 N N . TYR A 1 84 ? -12.289 -5.877 13.337 1.00 92.06 84 TYR A N 1
ATOM 582 C CA . TYR A 1 84 ? -12.189 -4.605 14.053 1.00 92.06 84 TYR A CA 1
ATOM 583 C C . TYR A 1 84 ? -10.955 -4.620 14.976 1.00 92.06 84 TYR A C 1
ATOM 585 O O . TYR A 1 84 ? -10.936 -5.423 15.913 1.00 92.06 84 TYR A O 1
ATOM 593 N N . PRO A 1 85 ? -9.930 -3.777 14.735 1.00 91.12 85 PRO A N 1
ATOM 594 C CA . PRO A 1 85 ? -9.785 -2.860 13.597 1.00 91.12 85 PRO A CA 1
ATOM 595 C C . PRO A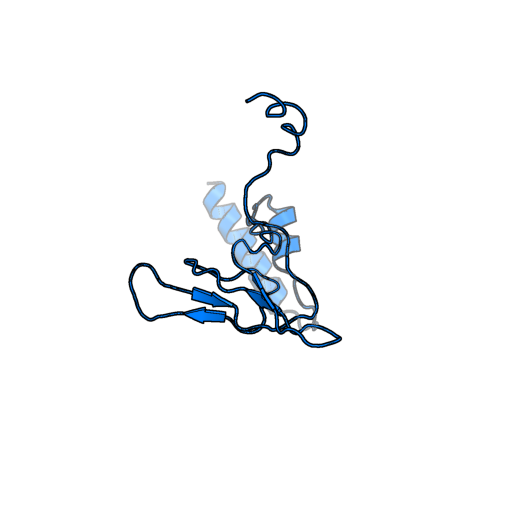 1 85 ? -9.621 -3.602 12.250 1.00 91.12 85 PRO A C 1
ATOM 597 O O . PRO A 1 85 ? -9.235 -4.781 12.235 1.00 91.12 85 PRO A O 1
ATOM 600 N N . PRO A 1 86 ? -9.939 -2.952 11.114 1.00 93.75 86 PRO A N 1
ATOM 601 C CA . PRO A 1 86 ? -9.753 -3.546 9.795 1.00 93.75 86 PRO A CA 1
ATOM 602 C C . PRO A 1 86 ? -8.263 -3.750 9.519 1.00 93.75 86 PRO A C 1
ATOM 604 O O . PRO A 1 86 ? -7.436 -2.893 9.813 1.00 93.75 86 PRO A O 1
ATOM 607 N N . GLN A 1 87 ? -7.916 -4.895 8.939 1.00 94.81 87 GLN A N 1
ATOM 608 C CA . GLN A 1 87 ? -6.547 -5.186 8.515 1.00 94.81 87 GLN A CA 1
ATOM 609 C C . GLN A 1 87 ? -6.478 -5.134 6.993 1.00 94.81 87 GLN A C 1
ATOM 611 O O . GLN A 1 87 ? -6.890 -6.075 6.315 1.00 94.81 87 GLN A O 1
ATOM 616 N N . CYS A 1 88 ? -5.991 -4.019 6.462 1.00 95.00 88 CYS A N 1
ATOM 617 C CA . CYS A 1 88 ? -5.879 -3.733 5.040 1.00 95.00 88 CYS A CA 1
ATOM 618 C C . CYS A 1 88 ? -4.448 -3.892 4.535 1.00 95.00 88 CYS A C 1
ATOM 620 O O . CYS A 1 88 ? -3.490 -3.519 5.210 1.00 95.00 88 CYS A O 1
ATOM 622 N N . ARG A 1 89 ? -4.311 -4.397 3.310 1.00 94.12 89 ARG A N 1
ATOM 623 C CA . ARG A 1 89 ? -3.043 -4.517 2.592 1.00 94.12 89 ARG A CA 1
ATOM 624 C C . ARG A 1 89 ? -3.220 -4.097 1.139 1.00 94.12 89 ARG A C 1
ATOM 626 O O . ARG A 1 89 ? -4.196 -4.479 0.489 1.00 94.12 89 ARG A O 1
ATOM 633 N N . CYS A 1 90 ? -2.237 -3.370 0.619 1.00 94.75 90 CYS A N 1
ATOM 634 C CA . CYS A 1 90 ? -2.145 -3.090 -0.807 1.00 94.75 90 CYS A CA 1
ATOM 635 C C . CYS A 1 90 ? -1.609 -4.313 -1.561 1.00 94.75 90 CYS A C 1
ATOM 637 O O . CYS A 1 90 ? -0.588 -4.875 -1.167 1.00 94.75 90 CYS A O 1
ATOM 639 N N . VAL A 1 91 ? -2.281 -4.739 -2.631 1.00 94.62 91 VAL A N 1
ATOM 640 C CA . VAL A 1 91 ? -1.842 -5.884 -3.454 1.00 94.62 91 VAL A CA 1
ATOM 641 C C . VAL A 1 91 ? -1.272 -5.480 -4.811 1.00 94.62 91 VAL A C 1
ATOM 643 O O . VAL A 1 91 ? -0.940 -6.350 -5.615 1.00 94.62 91 VAL A O 1
ATOM 646 N N . ASP A 1 92 ? -1.108 -4.179 -5.038 1.00 94.25 92 ASP A N 1
ATOM 647 C CA . ASP A 1 92 ? -0.424 -3.661 -6.213 1.00 94.25 92 ASP A CA 1
ATOM 648 C C . ASP A 1 92 ? 1.018 -4.179 -6.289 1.00 94.25 92 ASP A C 1
ATOM 650 O O . ASP A 1 92 ? 1.718 -4.346 -5.284 1.00 94.25 92 ASP A O 1
ATOM 654 N N . THR A 1 93 ? 1.473 -4.395 -7.520 1.00 93.75 93 THR A N 1
ATOM 655 C CA . THR A 1 93 ? 2.852 -4.770 -7.829 1.00 93.75 93 THR A CA 1
ATOM 656 C C . THR A 1 93 ? 3.513 -3.694 -8.674 1.00 93.75 93 THR A C 1
ATOM 658 O O . THR A 1 93 ? 2.979 -3.321 -9.718 1.00 93.75 93 THR A O 1
ATOM 661 N N . ASN A 1 94 ? 4.701 -3.264 -8.260 1.00 92.06 94 ASN A N 1
ATOM 662 C CA . ASN A 1 94 ? 5.544 -2.293 -8.953 1.00 92.06 94 ASN A CA 1
ATOM 663 C C . ASN A 1 94 ? 6.920 -2.902 -9.244 1.00 92.06 94 ASN A C 1
ATOM 665 O O . ASN A 1 94 ? 7.241 -3.981 -8.764 1.00 92.06 94 ASN A O 1
ATOM 669 N N . ASN A 1 95 ? 7.767 -2.219 -10.005 1.00 94.56 95 ASN A N 1
ATOM 670 C CA . ASN A 1 95 ? 9.180 -2.588 -10.183 1.00 94.56 95 ASN A CA 1
ATOM 671 C C . ASN A 1 95 ? 10.122 -1.865 -9.200 1.00 94.56 95 ASN A C 1
ATOM 673 O O . ASN A 1 95 ? 11.341 -1.936 -9.342 1.00 94.56 95 ASN A O 1
ATOM 677 N N . PHE A 1 96 ? 9.556 -1.166 -8.216 1.00 91.75 96 PHE A N 1
ATOM 678 C CA . PHE A 1 96 ? 10.257 -0.412 -7.180 1.00 91.75 96 PHE A CA 1
ATOM 679 C C . PHE A 1 96 ? 9.570 -0.607 -5.820 1.00 91.75 96 PHE A C 1
ATOM 681 O O . PHE A 1 96 ? 8.419 -1.049 -5.751 1.00 91.75 96 PHE A O 1
ATOM 688 N N . CYS A 1 97 ? 10.273 -0.251 -4.747 1.00 91.50 97 CYS A N 1
ATOM 689 C CA . CYS A 1 97 ? 9.718 -0.140 -3.399 1.00 91.50 97 CYS A CA 1
ATOM 690 C C . CYS A 1 97 ? 9.523 1.334 -3.043 1.00 91.50 97 CYS A C 1
ATOM 692 O O . CYS A 1 97 ? 10.343 2.168 -3.420 1.00 91.50 97 CYS A O 1
ATOM 694 N N . TYR 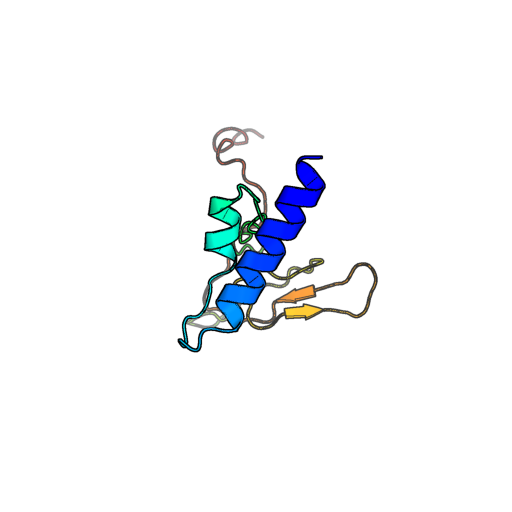A 1 98 ? 8.442 1.638 -2.329 1.00 90.00 98 TYR A N 1
ATOM 695 C CA . TYR A 1 98 ? 8.253 2.954 -1.728 1.00 90.00 98 TYR A CA 1
ATOM 696 C C . TYR A 1 98 ? 9.223 3.160 -0.562 1.00 90.00 98 TYR A C 1
ATOM 698 O O . TYR A 1 98 ? 9.710 2.188 0.019 1.00 90.00 98 TYR A O 1
ATOM 706 N N . ASP A 1 99 ? 9.463 4.422 -0.218 1.00 89.69 99 ASP A N 1
ATOM 707 C CA . ASP A 1 99 ? 10.231 4.787 0.968 1.00 89.69 99 ASP A CA 1
ATOM 708 C C . ASP A 1 99 ? 9.526 4.310 2.253 1.00 89.69 99 ASP A C 1
ATOM 710 O O . ASP A 1 99 ? 8.293 4.191 2.277 1.00 89.69 99 ASP A O 1
ATOM 714 N N . PRO A 1 100 ? 10.281 4.034 3.332 1.00 88.06 100 PRO A N 1
ATOM 715 C CA . PRO A 1 100 ? 9.710 3.616 4.607 1.00 88.06 100 PRO A CA 1
ATOM 716 C C . PRO A 1 100 ? 8.785 4.686 5.195 1.00 88.06 100 PRO A C 1
ATOM 718 O O . PRO A 1 100 ? 8.992 5.888 5.028 1.00 88.06 100 PRO A O 1
ATOM 721 N N . CYS A 1 101 ? 7.769 4.245 5.929 1.00 84.50 101 CYS A N 1
ATOM 722 C CA . CYS A 1 101 ? 6.721 5.095 6.492 1.00 84.50 101 CYS A CA 1
ATOM 723 C C . CYS A 1 101 ? 7.106 5.802 7.782 1.00 84.50 101 CYS A C 1
ATOM 725 O O . CYS A 1 101 ? 6.282 6.522 8.355 1.00 84.50 101 CYS A O 1
ATOM 727 N N . THR A 1 102 ? 8.333 5.609 8.266 1.00 78.25 102 THR A N 1
ATOM 728 C CA . THR A 1 102 ? 8.836 6.385 9.391 1.00 78.25 102 THR A CA 1
ATOM 729 C C . THR A 1 102 ? 8.643 7.861 9.084 1.00 78.25 102 THR A C 1
ATOM 731 O O . THR A 1 102 ? 9.122 8.350 8.062 1.00 78.25 102 THR A O 1
ATOM 734 N N . THR A 1 103 ? 7.966 8.582 9.980 1.00 60.66 103 THR A N 1
ATOM 735 C CA . THR A 1 103 ? 7.966 10.042 9.982 1.00 60.66 103 THR A CA 1
ATOM 736 C C . THR A 1 103 ? 9.387 10.486 10.291 1.00 60.66 103 THR A C 1
ATOM 738 O O . THR A 1 103 ? 9.718 10.841 11.425 1.00 60.66 103 THR A O 1
ATOM 741 N N . THR A 1 104 ? 10.267 10.439 9.295 1.00 47.34 104 THR A N 1
ATOM 742 C CA . THR A 1 104 ? 11.481 11.222 9.319 1.00 47.34 104 THR A CA 1
ATOM 743 C C . THR A 1 104 ? 10.978 12.654 9.331 1.00 47.34 104 THR A C 1
ATOM 745 O O . THR A 1 104 ? 10.681 13.248 8.297 1.00 47.34 104 THR A O 1
ATOM 748 N N . ASN A 1 105 ? 10.856 13.226 10.530 1.00 45.94 105 ASN A N 1
ATOM 749 C CA . ASN A 1 105 ? 11.159 14.631 10.685 1.00 45.94 105 ASN A CA 1
ATOM 750 C C . ASN A 1 105 ? 12.481 14.785 9.926 1.00 45.94 105 ASN A C 1
ATOM 752 O O . ASN A 1 105 ? 13.474 14.171 10.326 1.00 45.94 105 ASN A O 1
ATOM 756 N N . LYS A 1 106 ? 12.457 15.428 8.749 1.00 45.97 106 LYS A N 1
ATOM 757 C CA . LYS A 1 106 ? 13.623 15.660 7.880 1.00 45.97 106 LYS A CA 1
ATOM 758 C C . LYS A 1 106 ? 14.567 16.652 8.574 1.00 45.97 106 LYS A C 1
ATOM 760 O O . LYS A 1 106 ? 14.861 17.717 8.054 1.00 45.97 106 LYS A O 1
ATOM 765 N N . ASN A 1 107 ? 14.967 16.304 9.793 1.00 48.53 107 ASN A N 1
ATOM 766 C CA . ASN A 1 107 ? 15.846 17.009 10.700 1.00 48.53 107 ASN A CA 1
ATOM 767 C C . ASN A 1 107 ? 16.470 16.048 11.733 1.00 48.53 107 ASN A C 1
ATOM 769 O O . ASN A 1 107 ? 16.682 16.405 12.886 1.00 48.53 107 ASN A O 1
ATOM 773 N N . GLN A 1 108 ? 16.803 14.818 11.326 1.00 48.97 108 GLN A N 1
ATOM 774 C CA . GLN A 1 108 ? 17.730 13.980 12.093 1.00 48.97 108 GLN A CA 1
ATOM 775 C C . GLN A 1 108 ? 18.689 13.204 11.186 1.00 48.97 108 GLN A C 1
ATOM 777 O O . GLN A 1 108 ? 18.931 12.016 11.354 1.00 48.97 108 GLN A O 1
ATOM 782 N N . HIS A 1 109 ? 19.289 13.914 10.231 1.00 43.44 109 HIS A N 1
ATOM 783 C CA . HIS A 1 109 ? 20.426 13.412 9.457 1.00 43.44 109 HIS A CA 1
ATOM 784 C C . HIS A 1 109 ? 21.773 13.552 10.207 1.00 43.44 109 HIS A C 1
ATOM 786 O O . HIS A 1 109 ? 22.826 13.429 9.588 1.00 43.44 109 HIS A O 1
ATOM 792 N N . LEU A 1 110 ? 21.768 13.827 11.524 1.00 50.00 110 LEU A N 1
ATOM 793 C CA . LEU A 1 110 ? 22.980 14.123 12.309 1.00 50.00 110 LEU A CA 1
ATOM 794 C C . LEU A 1 110 ? 22.976 13.618 13.767 1.00 50.00 110 LEU A C 1
ATOM 796 O O . LEU A 1 110 ? 23.638 14.214 14.604 1.00 50.00 110 LEU A O 1
ATOM 800 N N . LEU A 1 111 ? 22.288 12.530 14.113 1.00 48.41 111 LEU A N 1
ATOM 801 C CA . LEU A 1 111 ? 22.532 11.851 15.399 1.00 48.41 111 LEU A CA 1
ATOM 802 C C . LEU A 1 111 ? 22.168 10.374 15.272 1.00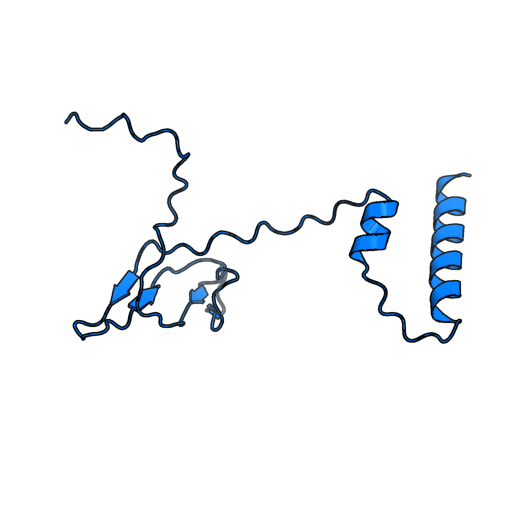 48.41 111 LEU A C 1
ATOM 804 O O . LEU A 1 111 ? 21.015 10.003 15.471 1.00 48.41 111 LEU A O 1
ATOM 808 N N . ASN A 1 112 ? 23.144 9.585 14.814 1.00 43.19 112 ASN A N 1
ATOM 809 C CA . ASN A 1 112 ? 23.493 8.245 15.320 1.00 43.19 112 ASN A CA 1
ATOM 810 C C . ASN A 1 112 ? 24.603 7.599 14.462 1.00 43.19 112 ASN A C 1
ATOM 812 O O . ASN A 1 112 ? 24.567 6.415 14.145 1.00 43.19 112 ASN A O 1
ATOM 816 N N . VAL A 1 113 ? 25.635 8.381 14.117 1.00 46.31 113 VAL A N 1
ATOM 817 C CA . VAL A 1 113 ? 26.999 7.844 14.020 1.00 46.31 113 VAL A CA 1
ATOM 818 C C . VAL A 1 113 ? 27.612 8.080 15.392 1.00 46.31 113 VAL A C 1
ATOM 820 O O . VAL A 1 113 ? 28.188 9.137 15.615 1.00 46.31 113 VAL A O 1
ATOM 823 N N . LEU A 1 114 ? 27.336 7.175 16.328 1.00 42.06 114 LEU A N 1
ATOM 824 C CA . LEU A 1 114 ? 28.051 6.929 17.587 1.00 42.06 114 LEU A CA 1
ATOM 825 C C . LEU A 1 114 ? 27.168 5.989 18.413 1.00 42.06 114 LEU A C 1
ATOM 827 O O . LEU A 1 114 ? 26.323 6.454 19.168 1.00 42.06 114 LEU A O 1
ATOM 831 N N . PHE A 1 115 ? 27.296 4.688 18.162 1.00 41.16 115 PHE A N 1
ATOM 832 C CA . PHE A 1 115 ? 27.632 3.645 19.136 1.00 41.16 115 PHE A CA 1
ATOM 833 C C . PHE A 1 115 ? 28.043 2.395 18.355 1.00 41.16 115 PHE A C 1
ATOM 835 O O . PHE A 1 115 ? 27.367 2.086 17.348 1.00 41.16 115 PHE A O 1
#

pLDDT: mean 73.75, std 18.96, range [41.16, 96.31]

Nearest PDB structures (foldseek):
  6lh6-assembly1_B  TM=8.541E-01  e=8.210E-09  Cicer arietinum
  1pbi-assembly1_A  TM=8.290E-01  e=3.987E-08  Pisum sativum
  6lh6-assembly1_A  TM=8.339E-01  e=3.742E-08  Cicer arietinum
  1mvz-assembly1_A  TM=8.457E-01  e=1.325E-07  Medicago scutellata
  1pi2-assembly1_A  TM=8.936E-01  e=4.402E-07  Glycine max

Sequence (115 aa):
MGVKVVAVVVIAAVVAICAGGADGRVDMSSFLGSVGIQVGDKTSSEACCDTCYCTKSNPPICRCADIKEYCHSACKQCICALSYPPQCRCVDTNNFCYDPCTTTNKNQHLLNVLF

Solvent-accessible surface area (backbone atoms only — not comparable to full-atom values): 7388 Å² total; per-residue (Å²): 121,64,69,67,50,51,52,52,51,52,53,52,54,56,55,55,60,75,71,52,94,61,101,67,87,78,60,64,68,62,57,31,57,76,72,70,52,82,77,77,75,73,74,74,56,74,69,52,30,75,43,65,50,64,50,98,50,91,76,34,52,15,33,48,67,49,73,34,77,62,68,46,78,84,48,85,43,66,49,64,49,99,50,90,76,39,48,15,32,39,71,50,72,41,75,59,74,53,55,61,63,70,83,68,64,95,80,63,95,81,78,76,94,78,132